Protein AF-A0A259R777-F1 (afdb_monomer_lite)

Foldseek 3Di:
DDDPPDPDDPPDVVNVVVCVVVVVVVVVVVVVVVVPDPDPPDPDDDDDDDCPDDDDDPDDDDDEAADPPWDWDDDPPDIDGAHPVGD

Sequence (87 aa):
MNAVRQSSRFVAPRFVRLVRLALPLLLVAGLGACASGSKPPEPMPLTPVVNILTVKQAWTQNIGAVPAWFQTATLPDAVVVASADGQ

Radius of gyration: 32.48 Å; chains: 1; bounding box: 52×30×101 Å

pLDDT: mean 79.73, std 14.03, range [38.41, 96.31]

Structure (mmCIF, N/CA/C/O backbone):
data_AF-A0A259R777-F1
#
_entry.id   AF-A0A259R777-F1
#
loop_
_atom_site.group_PDB
_atom_site.id
_atom_site.type_symbol
_atom_site.label_atom_id
_atom_site.label_alt_id
_atom_site.label_comp_id
_atom_site.label_asym_id
_atom_site.label_entity_id
_atom_site.label_seq_id
_atom_site.pdbx_PDB_ins_code
_atom_site.Cartn_x
_atom_site.Cartn_y
_atom_site.Cartn_z
_atom_site.occupancy
_atom_site.B_iso_or_equiv
_atom_site.auth_seq_id
_atom_site.auth_comp_id
_atom_site.auth_asym_id
_atom_site.auth_atom_id
_atom_site.pdbx_PDB_model_num
ATOM 1 N N . MET A 1 1 ? 16.061 -10.723 -78.790 1.00 38.41 1 MET A N 1
ATOM 2 C CA . MET A 1 1 ? 17.282 -10.564 -77.970 1.00 38.41 1 MET A CA 1
ATOM 3 C C . MET A 1 1 ? 17.080 -9.361 -77.053 1.00 38.41 1 MET A C 1
ATOM 5 O O . MET A 1 1 ? 17.315 -8.252 -77.496 1.00 38.41 1 MET A O 1
ATOM 9 N N . ASN A 1 2 ? 16.581 -9.548 -75.825 1.00 39.25 2 ASN A N 1
ATOM 10 C CA . ASN A 1 2 ? 16.412 -8.452 -74.859 1.00 39.25 2 ASN A CA 1
ATOM 11 C C . ASN A 1 2 ? 17.304 -8.722 -73.650 1.00 39.25 2 ASN A C 1
ATOM 13 O O . ASN A 1 2 ? 17.110 -9.692 -72.921 1.00 39.25 2 ASN A O 1
ATOM 17 N N . ALA A 1 3 ? 18.327 -7.884 -73.498 1.00 46.81 3 ALA A N 1
ATOM 18 C CA . ALA A 1 3 ? 19.295 -7.965 -72.422 1.00 46.81 3 ALA A CA 1
ATOM 19 C C . ALA A 1 3 ? 18.658 -7.479 -71.114 1.00 46.81 3 ALA A C 1
ATOM 21 O O . ALA A 1 3 ? 18.433 -6.286 -70.917 1.00 46.81 3 ALA A O 1
ATOM 22 N N . VAL A 1 4 ? 18.396 -8.417 -70.207 1.00 54.19 4 VAL A N 1
ATOM 23 C CA . VAL A 1 4 ? 18.154 -8.137 -68.791 1.00 54.19 4 VAL A CA 1
ATOM 24 C C . VAL A 1 4 ? 19.476 -7.653 -68.198 1.00 54.19 4 VAL A C 1
ATOM 26 O O . VAL A 1 4 ? 20.387 -8.445 -67.969 1.00 54.19 4 VAL A O 1
ATOM 29 N N . ARG A 1 5 ? 19.618 -6.341 -67.980 1.00 51.00 5 ARG A N 1
ATOM 30 C CA . ARG A 1 5 ? 20.770 -5.782 -67.261 1.00 51.00 5 ARG A CA 1
ATOM 31 C C . ARG A 1 5 ? 20.376 -5.555 -65.803 1.00 51.00 5 ARG A C 1
ATOM 33 O O . ARG A 1 5 ? 19.768 -4.557 -65.432 1.00 51.00 5 ARG A O 1
ATOM 40 N N . GLN A 1 6 ? 20.699 -6.562 -65.003 1.00 55.28 6 GLN A N 1
ATOM 41 C CA . GLN A 1 6 ? 20.474 -6.668 -63.569 1.00 55.28 6 GLN A CA 1
ATOM 42 C C . GLN A 1 6 ? 21.302 -5.603 -62.820 1.00 55.28 6 GLN A C 1
ATOM 44 O O . GLN A 1 6 ? 22.505 -5.757 -62.620 1.00 55.28 6 GLN A O 1
ATOM 49 N N . SER A 1 7 ? 20.671 -4.491 -62.431 1.00 51.00 7 SER A N 1
ATOM 50 C CA . SER A 1 7 ? 21.284 -3.458 -61.582 1.00 51.00 7 SER A CA 1
ATOM 51 C C . SER A 1 7 ? 21.256 -3.919 -60.124 1.00 51.00 7 SER A C 1
ATOM 53 O O . SER A 1 7 ? 20.382 -3.550 -59.342 1.00 51.00 7 SER A O 1
AT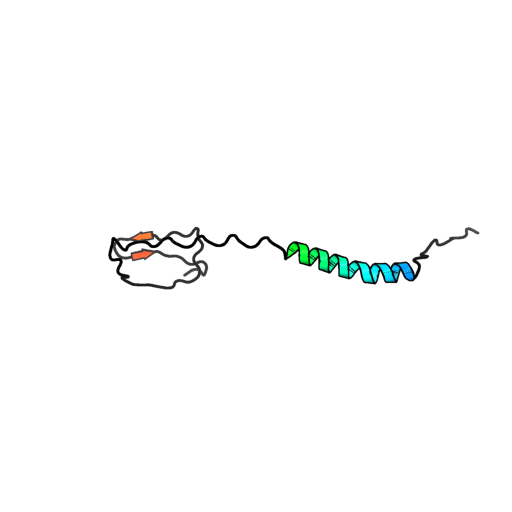OM 55 N N . SER A 1 8 ? 22.174 -4.812 -59.757 1.00 58.62 8 SER A N 1
ATOM 56 C CA . SER A 1 8 ? 22.293 -5.312 -58.389 1.00 58.62 8 SER A CA 1
ATOM 57 C C . SER A 1 8 ? 23.657 -4.981 -57.786 1.00 58.62 8 SER A C 1
ATOM 59 O O . SER A 1 8 ? 24.654 -5.630 -58.073 1.00 58.62 8 SER A O 1
ATOM 61 N N . ARG A 1 9 ? 23.612 -4.021 -56.852 1.00 58.69 9 ARG A N 1
ATOM 62 C CA . ARG A 1 9 ? 24.365 -3.997 -55.586 1.00 58.69 9 ARG A CA 1
ATOM 63 C C . ARG A 1 9 ? 25.886 -3.826 -55.671 1.00 58.69 9 ARG A C 1
ATOM 65 O O . ARG A 1 9 ? 26.638 -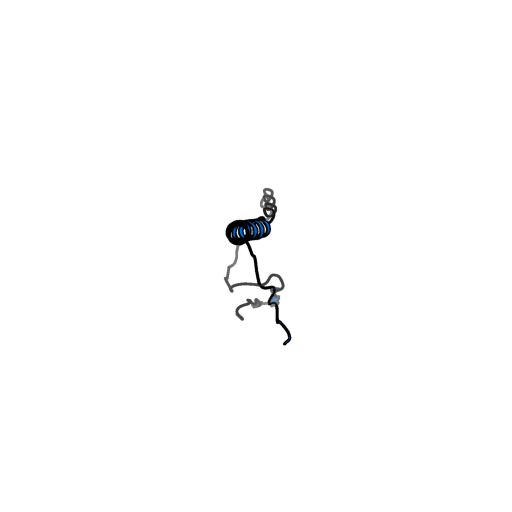4.693 -55.244 1.00 58.69 9 ARG A O 1
ATOM 72 N N . PHE A 1 10 ? 26.334 -2.622 -56.018 1.00 57.94 10 PHE A N 1
ATOM 73 C CA . PHE A 1 10 ? 27.625 -2.120 -55.528 1.00 57.94 10 PHE A CA 1
ATOM 74 C C . PHE A 1 10 ? 27.443 -1.453 -54.159 1.00 57.94 10 PHE A C 1
ATOM 76 O O . PHE A 1 10 ? 27.557 -0.239 -54.015 1.00 57.94 10 PHE A O 1
ATOM 83 N N . VAL A 1 11 ? 27.146 -2.245 -53.126 1.00 60.84 11 VAL A N 1
ATOM 84 C CA . VAL A 1 11 ? 27.353 -1.773 -51.751 1.00 60.84 11 VAL A CA 1
ATOM 85 C C . VAL A 1 11 ? 28.828 -1.991 -51.452 1.00 60.84 11 VAL A C 1
ATOM 87 O O . VAL A 1 11 ? 29.267 -3.115 -51.214 1.00 60.84 11 VAL A O 1
ATOM 90 N N . ALA A 1 12 ? 29.613 -0.919 -51.541 1.00 65.25 12 ALA A N 1
ATOM 91 C CA . ALA A 1 12 ? 31.043 -0.963 -51.276 1.00 65.25 12 ALA A CA 1
ATOM 92 C C . ALA A 1 12 ? 31.320 -1.603 -49.895 1.00 65.25 12 ALA A C 1
ATOM 94 O O . ALA A 1 12 ? 30.618 -1.296 -48.926 1.00 65.25 12 ALA A O 1
ATOM 95 N N . PRO A 1 13 ? 32.373 -2.427 -49.742 1.00 62.53 13 PRO A N 1
ATOM 96 C CA . PRO A 1 13 ? 32.696 -3.111 -48.480 1.00 62.53 13 PRO A CA 1
ATOM 97 C C . PRO A 1 13 ? 32.949 -2.137 -47.315 1.00 62.53 13 PRO A C 1
ATOM 99 O O . PRO A 1 13 ? 32.786 -2.490 -46.146 1.00 62.53 13 PRO A O 1
ATOM 102 N N . ARG A 1 14 ? 33.290 -0.880 -47.631 1.00 65.31 14 ARG A N 1
ATOM 103 C CA . ARG A 1 14 ? 33.391 0.224 -46.669 1.00 65.31 14 ARG A CA 1
ATOM 104 C C . ARG A 1 14 ? 32.046 0.598 -46.043 1.00 65.31 14 ARG A C 1
ATOM 106 O O . ARG A 1 14 ? 32.005 0.865 -44.848 1.00 65.31 14 ARG A O 1
ATOM 113 N N . PHE A 1 15 ? 30.957 0.556 -46.810 1.00 69.88 15 PHE A N 1
ATOM 114 C CA . PHE A 1 15 ? 29.615 0.884 -46.327 1.00 69.88 15 PHE A CA 1
ATOM 115 C C . PHE A 1 15 ? 29.105 -0.180 -45.347 1.00 69.88 15 PHE A C 1
ATOM 117 O O . PHE A 1 15 ? 28.575 0.144 -44.291 1.00 69.88 15 PHE A O 1
ATOM 124 N N . VAL A 1 16 ? 29.376 -1.458 -45.633 1.00 75.12 16 VAL A N 1
ATOM 125 C CA . VAL A 1 16 ? 29.041 -2.572 -44.729 1.00 75.12 16 VAL A CA 1
ATOM 126 C C . VAL A 1 16 ? 29.829 -2.484 -43.416 1.00 75.12 16 VAL A C 1
ATOM 128 O O . VAL A 1 16 ? 29.266 -2.728 -42.350 1.00 75.12 16 VAL A O 1
ATOM 131 N N . ARG A 1 17 ? 31.112 -2.092 -43.462 1.00 75.25 17 ARG A N 1
ATOM 132 C CA . ARG A 1 17 ? 31.917 -1.850 -42.248 1.00 75.25 17 ARG A CA 1
ATOM 133 C C . ARG A 1 17 ? 31.402 -0.667 -41.427 1.00 75.25 17 ARG A C 1
ATOM 135 O O . ARG A 1 17 ? 31.331 -0.782 -40.209 1.00 75.25 17 ARG A O 1
ATOM 142 N N . LEU A 1 18 ? 31.021 0.431 -42.079 1.00 78.56 18 LEU A N 1
ATOM 143 C CA . LEU A 1 18 ? 30.466 1.613 -41.414 1.00 78.56 18 LEU A CA 1
ATOM 144 C C . LEU A 1 18 ? 29.132 1.306 -40.729 1.00 78.56 18 LEU A C 1
ATOM 146 O O . LEU A 1 18 ? 28.966 1.627 -39.557 1.00 78.56 18 LEU A O 1
ATOM 150 N N . VAL A 1 19 ? 28.219 0.609 -41.409 1.00 80.50 19 VAL A N 1
ATOM 151 C CA . VAL A 1 19 ? 26.924 0.215 -40.832 1.00 80.50 19 VAL A CA 1
ATOM 152 C C . VAL A 1 19 ? 27.105 -0.744 -39.651 1.00 80.50 19 VAL A C 1
ATOM 154 O O . VAL A 1 19 ? 26.443 -0.577 -38.631 1.00 80.50 19 VAL A O 1
ATOM 157 N N . ARG A 1 20 ? 28.039 -1.705 -39.735 1.00 81.38 20 ARG A N 1
ATOM 158 C CA . ARG A 1 20 ? 28.331 -2.627 -38.620 1.00 81.38 20 ARG A CA 1
ATOM 159 C C . ARG A 1 20 ? 28.871 -1.932 -37.369 1.00 81.38 20 ARG A C 1
ATOM 161 O O . ARG A 1 20 ? 28.676 -2.461 -36.282 1.00 81.38 20 ARG A O 1
ATOM 168 N N . LEU A 1 21 ? 29.543 -0.791 -37.513 1.00 81.50 21 LEU A N 1
ATOM 169 C CA . LEU A 1 21 ? 30.065 -0.017 -36.383 1.00 81.50 21 LEU A CA 1
ATOM 170 C C . LEU A 1 21 ? 29.051 1.007 -35.863 1.00 81.50 21 LEU A C 1
ATOM 172 O O . LEU A 1 21 ? 28.930 1.188 -34.657 1.00 81.50 21 LEU A O 1
ATOM 176 N N . ALA A 1 22 ? 28.298 1.649 -36.757 1.00 83.75 22 ALA A N 1
ATOM 177 C CA . ALA A 1 22 ? 27.335 2.682 -36.389 1.00 83.75 22 ALA A CA 1
ATOM 178 C C . ALA A 1 22 ? 26.082 2.109 -35.712 1.00 83.75 22 ALA A C 1
ATOM 180 O O . ALA A 1 22 ? 25.585 2.694 -34.755 1.00 83.75 22 ALA A O 1
ATOM 181 N N . LEU A 1 23 ? 25.587 0.954 -36.169 1.00 86.69 23 LEU A N 1
ATOM 182 C CA . LEU A 1 23 ? 24.365 0.342 -35.645 1.00 86.69 23 LEU A CA 1
ATOM 183 C C . LEU A 1 23 ? 24.424 0.016 -34.138 1.00 86.69 23 LEU A C 1
ATOM 185 O O . LEU A 1 23 ? 23.523 0.455 -33.424 1.00 86.69 23 LEU A O 1
ATOM 189 N N . PRO A 1 24 ? 25.445 -0.690 -33.605 1.00 84.75 24 PRO A N 1
ATOM 190 C CA . PRO A 1 24 ? 25.506 -0.961 -32.169 1.00 84.75 24 PRO A CA 1
ATOM 191 C C . PRO A 1 24 ? 25.664 0.325 -31.352 1.00 84.75 24 PRO A C 1
ATOM 193 O O . PRO A 1 24 ? 25.078 0.434 -30.280 1.00 84.75 24 PRO A O 1
ATOM 196 N N . LEU A 1 25 ? 26.390 1.320 -31.876 1.00 86.38 25 LEU A N 1
ATOM 197 C CA . LEU A 1 25 ? 26.567 2.612 -31.213 1.00 86.38 25 LEU A CA 1
ATOM 198 C C . LEU A 1 25 ? 25.227 3.345 -31.043 1.00 86.38 25 LEU A C 1
ATOM 200 O O . LEU A 1 25 ? 24.944 3.900 -29.986 1.00 86.38 25 LEU A O 1
ATOM 204 N N . LEU A 1 26 ? 24.390 3.300 -32.081 1.00 86.56 26 LEU A N 1
ATOM 205 C CA . LEU A 1 26 ? 23.079 3.941 -32.109 1.00 86.56 26 LEU A CA 1
ATOM 206 C C . LEU A 1 26 ? 22.075 3.221 -31.198 1.00 86.56 26 LEU A C 1
ATOM 208 O O . LEU A 1 26 ? 21.296 3.880 -30.513 1.00 86.56 26 LEU A O 1
ATOM 212 N N . LEU A 1 27 ? 22.139 1.885 -31.122 1.00 86.19 27 LEU A N 1
ATOM 213 C CA . LEU A 1 27 ? 21.359 1.120 -30.146 1.00 86.19 27 LEU A CA 1
ATOM 214 C C . LEU A 1 27 ? 21.772 1.455 -28.709 1.00 86.19 27 LEU A C 1
ATOM 216 O O . LEU A 1 27 ? 20.910 1.769 -27.897 1.00 86.19 27 LEU A O 1
ATOM 220 N N . VAL A 1 28 ? 23.068 1.440 -28.386 1.00 85.25 28 VAL A N 1
ATOM 221 C CA . VAL A 1 28 ? 23.541 1.751 -27.025 1.00 85.25 28 VAL A CA 1
ATOM 222 C C . VAL A 1 28 ? 23.161 3.178 -26.621 1.00 85.25 28 VAL A C 1
ATOM 224 O O . VAL A 1 28 ? 22.702 3.390 -25.500 1.00 85.25 28 VAL A O 1
ATOM 227 N N . ALA A 1 29 ? 23.273 4.141 -27.540 1.00 83.94 29 ALA A N 1
ATOM 228 C CA . ALA A 1 29 ? 22.831 5.512 -27.304 1.00 83.94 29 ALA A CA 1
ATOM 229 C C . ALA A 1 29 ? 21.312 5.603 -27.058 1.00 83.94 29 ALA A C 1
ATOM 231 O O . ALA A 1 29 ? 20.883 6.295 -26.136 1.00 83.94 29 ALA A O 1
ATOM 232 N N . GLY A 1 30 ? 20.500 4.871 -27.830 1.00 84.56 30 GLY A N 1
ATOM 233 C CA . GLY A 1 30 ? 19.047 4.819 -27.646 1.00 84.56 30 GLY A CA 1
ATOM 234 C C . GLY A 1 30 ? 18.627 4.189 -26.315 1.00 84.56 30 GLY A C 1
ATOM 235 O O . GLY A 1 30 ? 17.794 4.747 -25.604 1.00 84.56 30 GLY A O 1
ATOM 236 N N . LEU A 1 31 ? 19.241 3.064 -25.930 1.00 80.00 31 LEU A N 1
ATOM 237 C CA . LEU A 1 31 ? 18.966 2.421 -24.641 1.00 80.00 31 LEU A CA 1
ATOM 238 C C . LEU A 1 31 ? 19.420 3.286 -23.454 1.00 80.00 31 LEU A C 1
ATOM 240 O O . LEU A 1 31 ? 18.702 3.376 -22.460 1.00 80.00 31 LEU A O 1
ATOM 244 N N . GLY A 1 32 ? 20.574 3.954 -23.560 1.00 76.62 32 GLY A N 1
ATOM 245 C CA . GLY A 1 32 ? 21.068 4.870 -22.529 1.00 76.62 32 GLY A CA 1
ATOM 246 C C . GLY 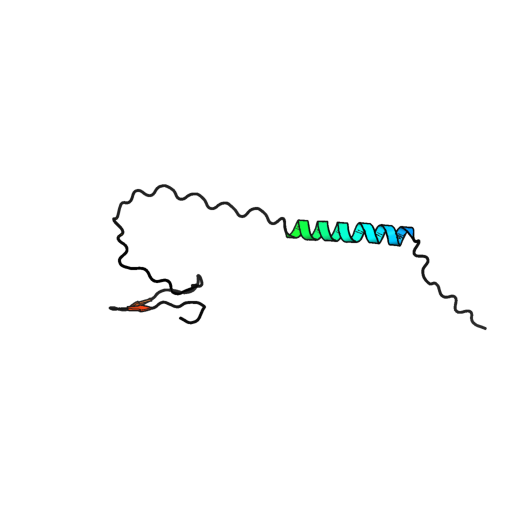A 1 32 ? 20.153 6.079 -22.322 1.00 76.62 32 GLY A C 1
ATOM 247 O O . GLY A 1 32 ? 19.911 6.475 -21.184 1.00 76.62 32 GLY A O 1
ATOM 248 N N . ALA A 1 33 ? 19.576 6.614 -23.401 1.00 75.62 33 ALA A N 1
ATOM 249 C CA . ALA A 1 33 ? 18.609 7.706 -23.325 1.00 75.62 33 ALA A CA 1
ATOM 250 C C . ALA A 1 33 ? 17.288 7.285 -22.651 1.00 75.62 33 ALA A C 1
ATOM 252 O O . ALA A 1 33 ? 16.725 8.065 -21.890 1.00 75.62 33 ALA A O 1
ATOM 253 N N . CYS A 1 34 ? 16.812 6.054 -22.868 1.00 69.56 34 CYS A N 1
ATOM 254 C CA . CYS A 1 34 ? 15.609 5.544 -22.196 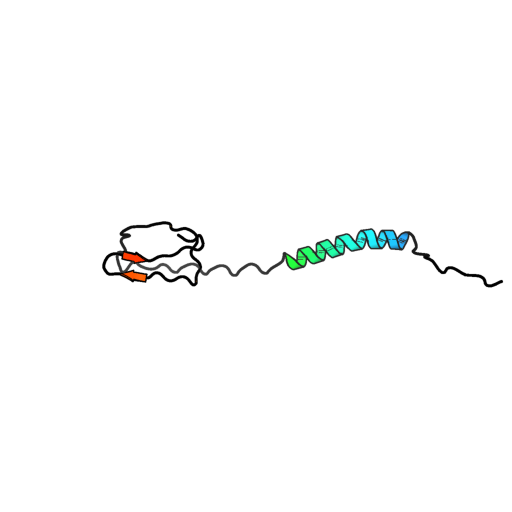1.00 69.56 34 CYS A CA 1
ATOM 255 C C . CYS A 1 34 ? 15.839 5.164 -20.725 1.00 69.56 34 CYS A C 1
ATOM 257 O O . CYS A 1 34 ? 14.919 5.283 -19.920 1.00 69.56 34 CYS A O 1
ATOM 259 N N . ALA A 1 35 ? 17.040 4.708 -20.362 1.00 68.00 35 ALA A N 1
ATOM 260 C CA . ALA A 1 35 ? 17.375 4.371 -18.977 1.00 68.00 35 ALA A CA 1
ATOM 261 C C . ALA A 1 35 ? 17.719 5.605 -18.123 1.00 68.00 35 ALA A C 1
ATOM 263 O O . ALA A 1 35 ? 17.656 5.543 -16.896 1.00 68.00 35 ALA A O 1
ATOM 264 N N . SER A 1 36 ? 18.057 6.734 -18.753 1.00 68.06 36 SER A N 1
ATOM 265 C CA . SER A 1 36 ? 18.347 8.003 -18.079 1.00 68.06 36 SER A CA 1
ATOM 266 C C . SER A 1 36 ? 17.059 8.776 -17.768 1.00 68.06 36 SER A C 1
ATOM 268 O O . SER A 1 36 ? 16.872 9.926 -18.155 1.00 68.06 36 SER A O 1
ATOM 270 N N . GLY A 1 37 ? 16.137 8.121 -17.063 1.00 67.69 37 GLY A N 1
ATOM 271 C CA . GLY A 1 37 ? 15.046 8.821 -16.398 1.00 67.69 37 GLY A CA 1
ATOM 272 C C . GLY A 1 37 ? 15.608 9.776 -15.341 1.00 67.69 37 GLY A C 1
ATOM 273 O O . GLY A 1 37 ? 16.618 9.486 -14.697 1.00 67.69 37 GLY A O 1
ATOM 274 N N . SER A 1 38 ? 14.969 10.933 -15.163 1.00 68.31 38 SER A N 1
ATOM 275 C CA . SER A 1 38 ? 15.325 11.884 -14.107 1.00 68.31 38 SER A CA 1
ATOM 276 C C . SER A 1 38 ? 15.297 11.202 -12.739 1.00 68.31 38 SER A C 1
ATOM 278 O O . SER A 1 38 ? 14.358 10.456 -12.451 1.00 68.31 38 SER A O 1
ATOM 280 N N . LYS A 1 39 ? 16.295 11.486 -11.889 1.00 65.75 39 LYS A N 1
ATOM 281 C CA . LYS A 1 39 ? 16.318 11.014 -10.498 1.00 65.75 39 LYS A CA 1
ATOM 282 C C . LYS A 1 39 ? 14.959 11.335 -9.851 1.00 65.75 39 LYS A C 1
ATOM 284 O O . LYS A 1 39 ? 14.558 12.502 -9.894 1.00 65.75 39 LYS A O 1
ATOM 289 N N . PRO A 1 40 ? 14.250 10.338 -9.287 1.00 72.19 40 PRO A N 1
ATOM 290 C CA . PRO A 1 40 ? 13.006 10.584 -8.574 1.00 72.19 40 PRO A CA 1
ATOM 291 C C . PRO A 1 40 ? 13.234 11.673 -7.521 1.00 72.19 40 PRO A C 1
ATOM 293 O O . PRO A 1 40 ? 14.280 11.642 -6.862 1.00 72.19 40 PRO A O 1
ATOM 296 N N . PRO A 1 41 ? 12.313 12.641 -7.374 1.00 74.88 41 PRO A N 1
ATOM 297 C CA . PRO A 1 41 ? 12.448 13.666 -6.351 1.00 74.88 41 PRO A CA 1
ATOM 298 C C . PRO A 1 41 ? 12.592 12.981 -4.994 1.00 74.88 41 PRO A C 1
ATOM 300 O O . PRO A 1 41 ? 11.818 12.081 -4.660 1.00 74.88 41 PRO A O 1
ATOM 303 N N . GLU A 1 42 ? 13.622 13.364 -4.240 1.00 77.75 42 GLU A N 1
ATOM 304 C CA . GLU A 1 42 ? 13.819 12.798 -2.913 1.00 77.75 42 GLU A CA 1
ATOM 305 C C . GLU A 1 42 ? 12.632 13.197 -2.030 1.00 77.75 42 GLU A C 1
ATOM 307 O O . GLU A 1 42 ? 12.240 14.370 -2.023 1.00 77.75 42 GLU A O 1
ATOM 312 N N . PRO A 1 43 ? 12.019 12.238 -1.315 1.00 79.31 43 PRO A N 1
ATOM 313 C CA . PRO A 1 43 ? 10.937 12.557 -0.404 1.00 79.31 43 PRO A CA 1
ATOM 314 C C . PRO A 1 43 ? 11.464 13.514 0.665 1.00 79.31 43 PRO A C 1
ATOM 316 O O . PRO A 1 43 ? 12.517 13.278 1.261 1.00 79.31 43 PRO A O 1
ATOM 319 N N . MET A 1 44 ? 10.733 14.606 0.893 1.00 86.06 44 MET A N 1
ATOM 320 C CA . MET A 1 44 ? 11.101 15.579 1.915 1.00 86.06 44 MET A CA 1
ATOM 321 C C . MET A 1 44 ? 11.175 14.876 3.279 1.00 86.06 44 MET A C 1
ATOM 323 O O . MET A 1 44 ? 10.238 14.151 3.628 1.00 86.06 44 MET A O 1
ATOM 327 N N . PRO A 1 45 ? 12.255 15.069 4.058 1.00 84.00 45 PRO A N 1
ATOM 328 C CA . PRO A 1 45 ? 12.349 14.497 5.392 1.00 84.00 45 PRO A CA 1
ATOM 329 C C . PRO A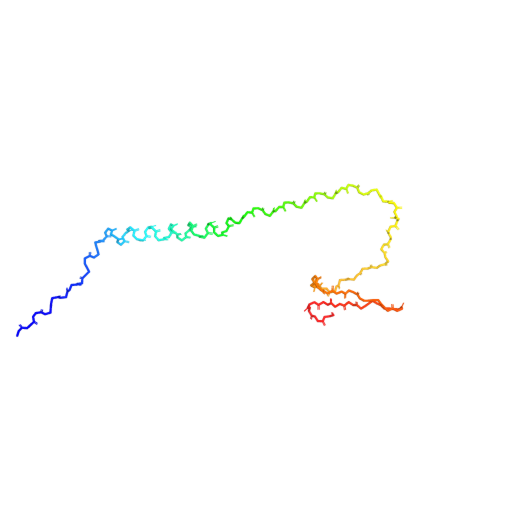 1 45 ? 11.153 14.918 6.248 1.00 84.00 45 PRO A C 1
ATOM 331 O O . PRO A 1 45 ? 10.744 16.081 6.221 1.00 84.00 45 PRO A O 1
ATOM 334 N N . LEU A 1 46 ? 10.600 13.979 7.022 1.00 84.06 46 LEU A N 1
ATOM 335 C CA . LEU A 1 46 ? 9.543 14.312 7.971 1.00 84.06 46 LEU A CA 1
ATOM 336 C C . LEU A 1 46 ? 10.085 15.291 9.016 1.00 84.06 46 LEU A C 1
ATOM 338 O O . LEU A 1 46 ? 11.132 15.059 9.624 1.00 84.06 46 LEU A O 1
ATOM 342 N N . THR A 1 47 ? 9.354 16.379 9.248 1.00 85.25 47 THR A N 1
ATOM 343 C CA . THR A 1 47 ? 9.642 17.296 10.351 1.00 85.25 47 THR A CA 1
ATOM 344 C C . THR A 1 47 ? 9.453 16.581 11.691 1.00 85.25 47 THR A C 1
ATOM 346 O O . THR A 1 47 ? 8.514 15.791 11.815 1.00 85.25 47 THR A O 1
ATOM 349 N N . PRO A 1 48 ? 10.277 16.868 12.714 1.00 82.69 48 PRO A N 1
ATOM 350 C CA . PRO A 1 48 ? 10.107 16.280 14.037 1.00 82.69 48 PRO A CA 1
ATOM 351 C C . PRO A 1 48 ? 8.718 16.601 14.599 1.00 82.69 48 PRO A C 1
ATOM 353 O O . PRO A 1 48 ? 8.378 17.767 14.798 1.00 82.69 48 PRO A O 1
ATOM 356 N N . VAL A 1 49 ? 7.912 15.571 14.855 1.00 81.12 49 VAL A N 1
ATOM 357 C CA . VAL A 1 49 ? 6.604 15.716 15.501 1.00 81.12 49 VAL A CA 1
ATOM 358 C C . VAL A 1 49 ? 6.789 15.457 16.989 1.00 81.12 49 VAL A C 1
ATOM 360 O O . VAL A 1 49 ? 7.151 14.354 17.397 1.00 81.12 49 VAL A O 1
ATOM 363 N N . VAL A 1 50 ? 6.553 16.477 17.813 1.00 78.81 50 VAL A N 1
ATOM 364 C CA . VAL A 1 50 ? 6.457 16.288 19.263 1.00 78.81 50 VAL A CA 1
ATOM 365 C C . VAL A 1 50 ? 5.230 15.427 19.551 1.00 78.81 50 VAL A C 1
ATOM 367 O O . VAL A 1 50 ? 4.135 15.702 19.064 1.00 78.81 50 VAL A O 1
ATOM 370 N N . ASN A 1 51 ? 5.416 14.334 20.285 1.00 76.44 51 ASN A N 1
ATOM 371 C CA . ASN A 1 51 ? 4.367 13.344 20.489 1.00 76.44 51 ASN A CA 1
ATOM 372 C C . ASN A 1 51 ? 3.325 13.863 21.499 1.00 76.44 51 ASN A C 1
ATOM 374 O O . ASN A 1 51 ? 3.453 13.632 22.698 1.00 76.44 51 ASN A O 1
ATOM 378 N N . ILE A 1 52 ? 2.316 14.597 21.017 1.00 80.38 52 ILE A N 1
ATOM 379 C CA . ILE A 1 52 ? 1.261 15.213 21.849 1.00 80.38 52 ILE A CA 1
ATOM 380 C C . ILE A 1 52 ? 0.274 14.155 22.384 1.00 80.38 52 ILE A C 1
ATOM 382 O O . ILE A 1 52 ? -0.322 14.345 23.441 1.00 80.38 52 ILE A O 1
ATOM 386 N N . LEU A 1 53 ? 0.119 13.024 21.684 1.00 85.56 53 LEU A N 1
ATOM 387 C CA . LEU A 1 53 ? -0.764 11.919 22.066 1.00 85.56 53 LEU A CA 1
ATOM 388 C C . LEU A 1 53 ? 0.024 10.609 22.156 1.00 85.56 53 LEU A C 1
ATOM 390 O O . LEU A 1 53 ? 0.727 10.230 21.220 1.00 85.56 53 LEU A O 1
ATOM 394 N N . THR A 1 54 ? -0.103 9.888 23.270 1.00 85.69 54 THR A N 1
ATOM 395 C CA . THR A 1 54 ? 0.500 8.557 23.423 1.00 85.69 54 THR A CA 1
ATOM 396 C C . THR A 1 54 ? -0.274 7.546 22.586 1.00 85.69 54 THR A C 1
ATOM 398 O O . THR A 1 54 ? -1.350 7.094 22.975 1.00 85.69 54 THR A O 1
ATOM 401 N N . VAL A 1 55 ? 0.280 7.171 21.436 1.00 87.69 55 VAL A N 1
ATOM 402 C CA . VAL A 1 55 ? -0.262 6.101 20.597 1.00 87.69 55 VAL A CA 1
ATOM 403 C C . VAL A 1 55 ? 0.293 4.766 21.089 1.00 87.69 55 VAL A C 1
ATOM 405 O O . VAL A 1 55 ? 1.505 4.562 21.113 1.00 87.69 55 VAL A O 1
ATOM 408 N N . LYS A 1 56 ? -0.592 3.842 21.479 1.00 91.50 56 LYS A N 1
ATOM 409 C CA . LYS A 1 56 ? -0.231 2.462 21.829 1.00 91.50 56 LYS A CA 1
ATOM 410 C C . LYS A 1 56 ? -0.823 1.513 20.795 1.00 91.50 56 LYS A C 1
ATOM 412 O O . LYS A 1 56 ? -2.038 1.460 20.627 1.00 91.50 56 LYS A O 1
ATOM 417 N N . GLN A 1 57 ? 0.033 0.744 20.133 1.00 93.88 57 GLN A N 1
ATOM 418 C CA . GLN A 1 57 ? -0.402 -0.305 19.218 1.00 93.88 57 GLN A CA 1
ATOM 419 C C . GLN A 1 57 ? -1.149 -1.397 19.997 1.00 93.88 57 GLN A C 1
ATOM 421 O O . GLN A 1 57 ? -0.597 -1.981 20.930 1.00 93.88 57 GLN A O 1
ATOM 426 N N . ALA A 1 58 ? -2.402 -1.663 19.619 1.00 94.62 58 ALA A N 1
ATOM 427 C CA . ALA A 1 58 ? -3.196 -2.741 20.208 1.00 94.62 58 ALA A CA 1
ATOM 428 C C . ALA A 1 58 ? -2.803 -4.108 19.625 1.00 94.62 58 ALA A C 1
ATOM 430 O O . ALA A 1 58 ? -2.609 -5.065 20.368 1.00 94.62 58 ALA A O 1
ATOM 431 N N . TRP A 1 59 ? -2.651 -4.180 18.300 1.00 96.31 59 TRP A N 1
ATOM 432 C CA . TRP A 1 59 ? -2.221 -5.365 17.557 1.00 96.31 59 TRP A CA 1
ATOM 433 C C . TRP A 1 59 ? -1.724 -4.962 16.161 1.00 96.31 59 TRP A C 1
ATOM 435 O O . TRP A 1 59 ? -1.842 -3.805 15.758 1.00 96.31 59 TRP A O 1
ATOM 445 N N . THR A 1 60 ? -1.116 -5.905 15.444 1.00 94.62 60 THR A N 1
ATOM 446 C CA . THR A 1 60 ? -0.761 -5.768 14.025 1.00 94.62 60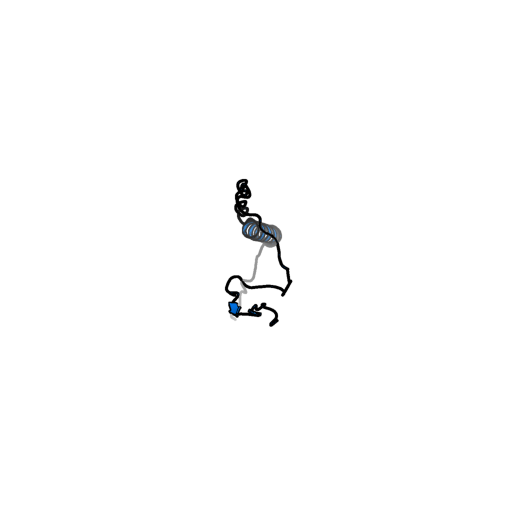 THR A CA 1
ATOM 447 C C . THR A 1 60 ? -0.950 -7.106 13.324 1.00 94.62 60 THR A C 1
ATOM 449 O O . THR A 1 60 ? -0.710 -8.154 13.925 1.00 94.62 60 THR A O 1
ATOM 452 N N . GLN A 1 61 ? -1.391 -7.069 12.070 1.00 92.75 61 GLN A N 1
ATOM 453 C CA . GLN A 1 61 ? -1.558 -8.244 11.225 1.00 92.75 61 GLN A CA 1
ATOM 454 C C . GLN A 1 61 ? -1.080 -7.914 9.812 1.00 92.75 61 GLN A C 1
ATOM 456 O O . GLN A 1 61 ? -1.410 -6.862 9.269 1.00 92.75 61 GLN A O 1
ATOM 461 N N . ASN A 1 62 ? -0.297 -8.816 9.222 1.00 92.69 62 ASN A N 1
ATOM 462 C CA . ASN A 1 62 ? 0.086 -8.738 7.818 1.00 92.69 62 ASN A CA 1
ATOM 463 C C . ASN A 1 62 ? -0.909 -9.560 6.993 1.00 92.69 62 ASN A C 1
ATOM 465 O O . ASN A 1 62 ? -1.129 -10.729 7.304 1.00 92.69 62 ASN A O 1
ATOM 469 N N . ILE A 1 63 ? -1.499 -8.941 5.974 1.00 90.81 63 ILE A N 1
ATOM 470 C CA . ILE A 1 63 ? -2.524 -9.546 5.113 1.00 90.81 63 ILE A CA 1
ATOM 471 C C . ILE A 1 63 ? -2.083 -9.638 3.650 1.00 90.81 63 ILE A C 1
ATOM 473 O O . ILE A 1 63 ? -2.899 -9.938 2.798 1.00 90.81 63 ILE A O 1
ATOM 477 N N . GLY A 1 64 ? -0.811 -9.368 3.348 1.00 91.25 64 GLY A N 1
ATOM 478 C CA . GLY A 1 64 ? -0.308 -9.330 1.977 1.00 91.25 64 GLY A CA 1
ATOM 479 C C . GLY A 1 64 ? -0.366 -7.942 1.335 1.00 91.25 64 GLY A C 1
ATOM 480 O O . GLY A 1 64 ? -0.361 -6.907 2.008 1.00 91.25 64 GLY A O 1
ATOM 481 N N . ALA A 1 65 ? -0.313 -7.919 0.003 1.00 91.81 65 ALA A N 1
ATOM 482 C CA . ALA A 1 65 ? -0.227 -6.689 -0.773 1.00 91.81 65 ALA A CA 1
ATOM 483 C C . ALA A 1 65 ? -1.602 -6.021 -0.892 1.00 91.81 65 ALA A C 1
ATOM 485 O O . ALA A 1 65 ? -2.509 -6.549 -1.532 1.00 91.81 65 ALA A O 1
ATOM 486 N N . VAL A 1 66 ? -1.735 -4.820 -0.331 1.00 92.19 66 VAL A N 1
ATOM 487 C CA . VAL A 1 66 ? -2.981 -4.046 -0.365 1.00 92.19 66 VAL A CA 1
ATOM 488 C C . VAL A 1 66 ? -2.864 -2.930 -1.409 1.00 92.19 66 VAL A C 1
ATOM 490 O O . VAL A 1 66 ? -2.005 -2.053 -1.269 1.00 92.19 66 VAL A O 1
ATOM 493 N N . PRO A 1 67 ? -3.697 -2.925 -2.465 1.00 91.69 67 PRO A N 1
ATOM 494 C CA . PRO A 1 67 ? -3.742 -1.827 -3.421 1.00 91.69 67 PRO A CA 1
ATOM 495 C C . PRO A 1 67 ? -4.197 -0.521 -2.765 1.00 91.69 67 PRO A C 1
ATOM 497 O O . PRO A 1 67 ? -5.068 -0.521 -1.900 1.00 91.69 67 PRO A O 1
ATOM 500 N N . ALA A 1 68 ? -3.683 0.615 -3.238 1.00 91.50 68 ALA A N 1
ATOM 501 C CA . ALA A 1 68 ? -3.984 1.928 -2.654 1.00 91.50 68 ALA A CA 1
ATOM 502 C C . ALA A 1 68 ? -5.472 2.334 -2.726 1.00 91.50 68 ALA A C 1
ATOM 504 O O . ALA A 1 68 ? -5.899 3.237 -2.013 1.00 91.50 68 ALA A O 1
ATOM 505 N N . TRP A 1 69 ? -6.259 1.691 -3.594 1.00 92.75 69 TRP A N 1
ATOM 506 C CA . TRP A 1 69 ? -7.698 1.931 -3.735 1.00 92.75 69 TRP A CA 1
ATOM 507 C C . TRP A 1 69 ? -8.567 1.042 -2.832 1.00 92.75 69 TRP A C 1
ATOM 509 O O . TRP A 1 69 ? -9.786 1.205 -2.831 1.00 92.75 69 TRP A O 1
ATOM 519 N N . PHE A 1 70 ? -7.986 0.102 -2.080 1.00 93.50 70 PHE A N 1
ATOM 520 C CA . PHE A 1 70 ? -8.728 -0.679 -1.090 1.00 93.50 70 PHE A CA 1
ATOM 521 C C . PHE A 1 70 ? -8.928 0.134 0.188 1.00 93.50 70 PHE A C 1
ATOM 523 O O . PHE A 1 70 ? -8.063 0.901 0.607 1.00 93.50 70 PHE A O 1
ATOM 530 N N . GLN A 1 71 ? -10.093 -0.038 0.807 1.00 93.25 71 GLN A N 1
ATOM 531 C CA . GLN A 1 71 ? -10.476 0.654 2.032 1.00 93.25 71 GLN A CA 1
ATOM 532 C C . GLN A 1 71 ? -10.755 -0.378 3.118 1.00 93.25 71 GLN A C 1
ATOM 534 O O . GLN A 1 71 ? -11.306 -1.443 2.846 1.00 93.25 71 GLN A O 1
ATOM 539 N N . THR A 1 72 ? -10.366 -0.057 4.347 1.00 93.25 72 THR A N 1
ATOM 540 C CA . THR A 1 72 ? -10.713 -0.869 5.515 1.00 93.25 72 THR A CA 1
ATOM 541 C C . THR A 1 72 ? -12.105 -0.474 5.998 1.00 93.25 72 THR A C 1
ATOM 543 O O . THR A 1 72 ? -12.472 0.701 5.951 1.00 93.25 72 THR A O 1
ATOM 546 N N . ALA A 1 73 ? -12.892 -1.448 6.449 1.00 93.19 73 ALA A N 1
ATOM 547 C CA . ALA A 1 73 ? -14.206 -1.205 7.035 1.00 93.19 73 ALA A CA 1
ATOM 548 C C . ALA A 1 73 ? -14.255 -1.758 8.458 1.00 93.19 73 ALA A C 1
ATOM 550 O O . ALA A 1 73 ? -13.641 -2.780 8.763 1.00 93.19 73 ALA A O 1
ATOM 551 N N . THR A 1 74 ? -14.993 -1.087 9.336 1.00 95.81 74 THR A N 1
ATOM 552 C CA . THR A 1 74 ? -15.166 -1.511 10.725 1.00 95.81 74 THR A CA 1
ATOM 553 C C . THR A 1 74 ? -16.622 -1.865 11.004 1.00 95.81 74 THR A C 1
ATOM 555 O O . THR A 1 74 ? -17.557 -1.204 10.557 1.00 95.81 74 THR A O 1
ATOM 558 N N . LEU A 1 75 ? -16.794 -2.948 11.748 1.00 94.19 75 LEU A N 1
ATOM 559 C CA . LEU A 1 75 ? -18.032 -3.435 12.346 1.00 94.19 75 LEU A CA 1
ATOM 560 C C . LEU A 1 75 ? -17.875 -3.341 13.877 1.00 94.19 75 LEU A C 1
ATOM 562 O O . LEU A 1 75 ? -16.750 -3.156 14.347 1.00 94.19 75 LEU A O 1
ATOM 566 N N . PRO A 1 76 ? -18.952 -3.495 14.672 1.00 95.94 76 PRO A N 1
ATOM 567 C CA . PRO A 1 76 ? -18.872 -3.396 16.133 1.00 95.94 76 PRO A CA 1
ATOM 568 C C . PRO A 1 76 ? -17.772 -4.263 16.765 1.00 95.94 76 PRO A C 1
ATOM 570 O O . PRO A 1 76 ? -17.062 -3.785 17.642 1.00 95.94 76 PRO A O 1
ATOM 573 N N . ASP A 1 77 ? -17.579 -5.481 16.248 1.00 94.94 77 ASP A N 1
ATOM 574 C CA . ASP A 1 77 ? -16.626 -6.459 16.791 1.00 94.94 77 ASP A CA 1
ATOM 575 C C . ASP A 1 77 ? -15.643 -7.002 15.737 1.00 94.94 77 ASP A C 1
ATOM 577 O O . ASP A 1 77 ? -14.997 -8.028 15.949 1.00 94.94 77 ASP A O 1
ATOM 581 N N . ALA A 1 78 ? -15.535 -6.354 14.572 1.00 92.88 78 ALA A N 1
ATOM 582 C CA . ALA A 1 78 ? -14.676 -6.838 13.493 1.00 92.88 78 ALA A CA 1
ATOM 583 C C . ALA A 1 78 ? -14.089 -5.711 12.638 1.00 92.88 78 ALA A C 1
ATOM 585 O O . ALA A 1 78 ? -14.683 -4.649 12.463 1.00 92.88 78 ALA A O 1
ATOM 586 N N . VAL A 1 79 ? -12.923 -5.981 12.054 1.00 93.00 79 VAL A N 1
ATOM 587 C CA . VAL A 1 79 ? -12.311 -5.147 11.018 1.00 93.00 79 VAL A CA 1
ATOM 588 C C . VAL A 1 79 ? -12.264 -5.977 9.745 1.00 93.00 79 VAL A C 1
ATOM 590 O O . VAL A 1 79 ? -11.699 -7.068 9.736 1.00 93.00 79 VAL A O 1
ATOM 593 N N . VAL A 1 80 ? -12.886 -5.472 8.685 1.00 93.31 80 VAL A N 1
ATOM 594 C CA . VAL A 1 80 ? -12.886 -6.097 7.364 1.00 93.31 80 VAL A CA 1
ATOM 595 C C . VAL A 1 80 ? -11.778 -5.456 6.544 1.00 93.31 80 VAL A C 1
ATOM 597 O O . VAL A 1 80 ? -11.727 -4.235 6.367 1.00 93.31 80 VAL A O 1
ATOM 600 N N . VAL A 1 81 ? -10.884 -6.303 6.057 1.00 92.75 81 VAL A N 1
ATOM 601 C CA . VAL A 1 81 ? -9.746 -5.949 5.214 1.00 92.75 81 VAL A CA 1
ATOM 602 C C . VAL A 1 81 ? -9.742 -6.866 3.998 1.00 92.75 81 VAL A C 1
ATOM 604 O O . VAL A 1 81 ? -10.363 -7.924 4.028 1.00 92.75 81 VAL A O 1
ATOM 607 N N . ALA A 1 82 ? -9.078 -6.440 2.930 1.00 92.31 82 ALA A N 1
ATOM 608 C CA . ALA A 1 82 ? -8.917 -7.237 1.724 1.00 92.31 82 ALA A CA 1
ATOM 609 C C . ALA A 1 82 ? -7.497 -7.061 1.190 1.00 92.31 82 ALA A C 1
ATOM 611 O O . ALA A 1 82 ? -6.913 -5.977 1.309 1.00 92.31 82 ALA A O 1
ATOM 612 N N . SER A 1 83 ? -6.965 -8.107 0.574 1.00 91.94 83 SER A N 1
ATOM 613 C CA . SER A 1 83 ? -5.674 -8.092 -0.106 1.00 91.94 83 SER A CA 1
ATOM 614 C C . SER A 1 83 ? -5.809 -8.475 -1.581 1.00 91.94 83 SER A C 1
ATOM 616 O O . SER A 1 83 ? -6.789 -9.082 -2.016 1.00 91.94 83 SER A O 1
ATOM 618 N N . ALA A 1 84 ? -4.831 -8.072 -2.395 1.00 89.81 84 ALA A N 1
ATOM 619 C CA . ALA A 1 84 ? -4.817 -8.342 -3.833 1.00 89.81 84 ALA A CA 1
ATOM 620 C C . ALA A 1 84 ? -4.700 -9.838 -4.173 1.00 89.81 84 ALA A C 1
ATOM 622 O O . ALA A 1 84 ? -5.031 -10.238 -5.287 1.00 89.81 84 ALA A O 1
ATOM 623 N N . ASP A 1 85 ? -4.225 -10.656 -3.234 1.00 86.44 85 ASP A N 1
ATOM 624 C CA . ASP A 1 85 ? -4.123 -12.114 -3.354 1.00 86.44 85 ASP A CA 1
ATOM 625 C C . ASP A 1 85 ? -5.442 -12.851 -3.050 1.00 86.44 85 ASP A C 1
ATOM 627 O O . ASP A 1 85 ? -5.507 -14.071 -3.205 1.00 86.44 85 ASP A O 1
ATOM 631 N N . GLY A 1 86 ? -6.504 -12.122 -2.684 1.00 75.38 86 GLY A N 1
ATOM 632 C CA . GLY A 1 86 ? -7.829 -12.678 -2.412 1.00 75.38 86 GLY A CA 1
ATOM 633 C C . GLY A 1 86 ? -8.030 -13.178 -0.980 1.00 75.38 86 GLY A C 1
ATOM 634 O O . GLY A 1 86 ? -8.963 -13.949 -0.757 1.00 75.38 86 GLY A O 1
ATOM 635 N N . GLN A 1 87 ? -7.164 -12.770 -0.044 1.00 59.34 87 GLN A N 1
ATOM 636 C CA . GLN A 1 87 ? -7.348 -12.949 1.403 1.00 59.34 87 GLN A CA 1
ATOM 637 C C . GLN A 1 87 ? -8.171 -11.815 2.025 1.00 59.34 87 GLN A C 1
ATOM 639 O O . GLN A 1 87 ? -8.052 -10.653 1.555 1.00 59.34 87 GLN A O 1
#

Secondary structure (DSSP, 8-state):
------------HHHHHHHHHHHHHHHHHHHHHHH-PPPPPPPPPPPP----S----------SPPPTT---EEETTEEE---TT--